Protein AF-A0A3N5NA52-F1 (afdb_monomer_lite)

Foldseek 3Di:
DADQAQ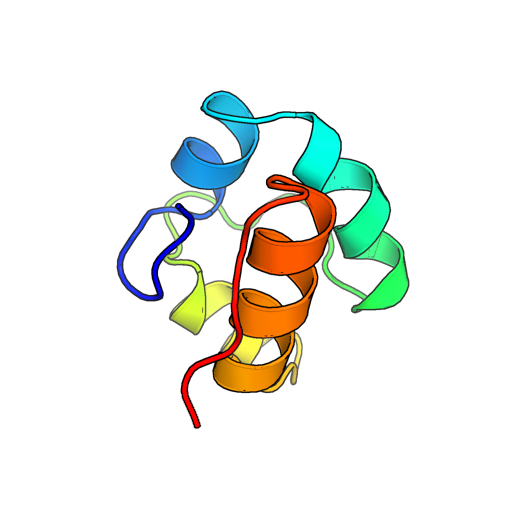FPVVVCVVPVLLVVCCVVLVQDPDPPRDGLNRSCVVSVHDSLVSCQCSCVSRDVPDDDDD

Secondary structure (DSSP, 8-state):
---TTSBHHHHHHH-GGGGGGGGGGTPPS--TT-BHHHHHHHTT--HHHHHHHHHHHH-TT-----

Radius of gyration: 10.76 Å; chains: 1; bounding box: 21×29×23 Å

pLDDT: mean 94.75, std 5.81, range [57.78, 98.56]

Sequence (66 aa):
MITRNMSMCEAVLENHRLLPLFPRFNIRLGFGEMSVEEVCSHFEVNTEFFLEIANAYLDVDYIPHE

Structure (mmCIF, N/CA/C/O backbone):
data_AF-A0A3N5NA52-F1
#
_entry.id   AF-A0A3N5NA52-F1
#
loop_
_atom_site.group_PDB
_atom_site.id
_atom_site.type_symbol
_atom_site.label_atom_id
_atom_site.label_alt_id
_atom_site.label_comp_id
_atom_site.label_asym_id
_atom_site.label_entity_id
_atom_site.label_seq_id
_atom_site.pdbx_PDB_ins_code
_atom_site.Cartn_x
_atom_site.Cartn_y
_atom_site.Cartn_z
_atom_site.occupancy
_atom_site.B_iso_or_equiv
_atom_site.auth_seq_id
_atom_site.auth_comp_id
_atom_site.auth_asym_id
_atom_site.auth_atom_id
_atom_site.pdbx_PDB_model_num
ATOM 1 N N . MET A 1 1 ? 9.106 -0.565 -3.867 1.00 90.19 1 MET A N 1
ATOM 2 C CA . MET A 1 1 ? 8.011 -1.477 -3.476 1.00 90.19 1 MET A CA 1
ATOM 3 C C . MET A 1 1 ? 7.341 -0.861 -2.267 1.00 90.19 1 MET A C 1
ATOM 5 O O . MET A 1 1 ? 8.041 -0.496 -1.330 1.00 90.19 1 MET A O 1
ATOM 9 N N . ILE A 1 2 ? 6.029 -0.676 -2.324 1.00 95.31 2 ILE A N 1
ATOM 10 C CA . ILE A 1 2 ? 5.247 -0.070 -1.249 1.00 95.31 2 ILE A CA 1
ATOM 11 C C . ILE A 1 2 ? 5.075 -1.102 -0.133 1.00 95.31 2 ILE A C 1
ATOM 13 O O . ILE A 1 2 ? 4.823 -2.275 -0.407 1.00 95.31 2 ILE A O 1
ATOM 17 N N . THR A 1 3 ? 5.225 -0.671 1.119 1.00 96.56 3 THR A N 1
ATOM 18 C CA . THR A 1 3 ? 5.112 -1.535 2.304 1.00 96.56 3 THR A CA 1
ATOM 19 C C . THR A 1 3 ? 4.148 -0.936 3.320 1.00 96.56 3 THR A C 1
ATOM 21 O O . THR A 1 3 ? 3.899 0.268 3.315 1.00 96.56 3 THR A O 1
ATOM 24 N N . ARG A 1 4 ? 3.619 -1.770 4.223 1.00 97.69 4 ARG A N 1
ATOM 25 C CA . ARG A 1 4 ? 2.585 -1.373 5.195 1.00 97.69 4 ARG A CA 1
ATOM 26 C C . ARG A 1 4 ? 3.008 -0.242 6.148 1.00 97.69 4 ARG A C 1
ATOM 28 O O . ARG A 1 4 ? 2.178 0.585 6.506 1.00 97.69 4 ARG A O 1
ATOM 35 N N . ASN A 1 5 ? 4.295 -0.195 6.507 1.00 97.56 5 ASN A N 1
ATOM 36 C CA . ASN A 1 5 ? 4.856 0.745 7.488 1.00 97.56 5 ASN A CA 1
ATOM 37 C C . ASN A 1 5 ? 5.351 2.059 6.862 1.00 97.56 5 ASN A C 1
ATOM 39 O O . ASN A 1 5 ? 5.708 2.979 7.591 1.00 97.56 5 ASN A O 1
ATOM 43 N N . MET A 1 6 ? 5.426 2.137 5.530 1.00 96.88 6 MET A N 1
ATOM 44 C CA . MET A 1 6 ? 5.825 3.351 4.815 1.00 96.88 6 MET A CA 1
ATOM 45 C C . MET A 1 6 ? 4.749 4.428 4.988 1.00 96.88 6 MET A C 1
ATOM 47 O O . MET A 1 6 ? 3.560 4.100 4.977 1.00 96.88 6 MET A O 1
ATOM 51 N N . SER A 1 7 ? 5.137 5.701 5.108 1.00 97.69 7 SER A N 1
ATOM 52 C CA . SER A 1 7 ? 4.168 6.804 5.068 1.00 97.69 7 SER A CA 1
ATOM 53 C C . SER A 1 7 ? 3.451 6.821 3.715 1.00 97.69 7 SER A C 1
ATOM 55 O O . SER A 1 7 ? 4.085 6.702 2.664 1.00 97.69 7 SER A O 1
ATOM 57 N N . MET A 1 8 ? 2.126 7.002 3.698 1.00 97.38 8 MET A N 1
ATOM 58 C CA . MET A 1 8 ? 1.379 7.094 2.435 1.00 97.38 8 MET A CA 1
ATOM 59 C C . MET A 1 8 ? 1.841 8.302 1.596 1.00 97.38 8 MET A C 1
ATOM 61 O O . MET A 1 8 ? 1.812 8.254 0.365 1.00 97.38 8 MET A O 1
ATOM 65 N N . CYS A 1 9 ? 2.323 9.370 2.243 1.00 96.12 9 CYS A N 1
ATOM 66 C CA . CYS A 1 9 ? 2.954 10.498 1.556 1.00 96.12 9 CYS A CA 1
ATOM 67 C C . CYS A 1 9 ? 4.256 10.084 0.860 1.00 96.12 9 CYS A C 1
ATOM 69 O O . CYS A 1 9 ? 4.440 10.403 -0.314 1.00 96.12 9 CYS A O 1
ATOM 71 N N . GLU A 1 10 ? 5.129 9.343 1.545 1.00 95.69 10 GLU A N 1
ATOM 72 C CA . GLU A 1 10 ? 6.370 8.825 0.954 1.00 95.69 10 GLU A CA 1
ATOM 73 C C . GLU A 1 10 ? 6.072 7.897 -0.229 1.00 95.69 10 GLU A C 1
ATOM 75 O O . GLU A 1 10 ? 6.637 8.089 -1.303 1.00 95.69 10 GLU A O 1
ATOM 80 N N . ALA A 1 11 ? 5.106 6.982 -0.091 1.00 95.88 11 ALA A N 1
ATOM 81 C CA . ALA A 1 11 ? 4.683 6.074 -1.161 1.00 95.88 11 ALA A CA 1
ATOM 82 C C . ALA A 1 11 ? 4.244 6.818 -2.439 1.00 95.88 11 ALA A C 1
ATOM 84 O O . ALA A 1 11 ? 4.598 6.433 -3.557 1.00 95.88 11 ALA A O 1
ATOM 85 N N . VAL A 1 12 ? 3.484 7.908 -2.285 1.00 95.56 12 VAL A N 1
ATOM 86 C CA . VAL A 1 12 ? 3.050 8.757 -3.407 1.00 95.56 12 VAL A CA 1
ATOM 87 C C . VAL A 1 12 ? 4.214 9.538 -4.013 1.00 95.56 12 VAL A C 1
ATOM 89 O O . VAL A 1 12 ? 4.269 9.677 -5.235 1.00 95.56 12 VAL A O 1
ATOM 92 N N . LEU A 1 13 ? 5.132 10.051 -3.190 1.00 93.94 13 LEU A N 1
ATOM 93 C CA . LEU A 1 13 ? 6.296 10.806 -3.659 1.00 93.94 13 LEU A CA 1
ATOM 94 C C . LEU A 1 13 ? 7.287 9.916 -4.415 1.00 93.94 13 LEU A C 1
ATOM 96 O O . LEU A 1 13 ? 7.802 10.335 -5.454 1.00 93.94 13 LEU A O 1
ATOM 100 N N . GLU A 1 14 ? 7.511 8.689 -3.937 1.00 94.19 14 GLU A N 1
ATOM 101 C CA . GLU A 1 14 ? 8.311 7.682 -4.638 1.00 94.19 14 GLU A CA 1
ATOM 102 C C . GLU A 1 14 ? 7.703 7.348 -6.001 1.00 94.19 14 GLU A C 1
ATOM 104 O O . GLU A 1 14 ? 8.423 7.249 -6.998 1.00 94.19 14 GLU A O 1
ATOM 109 N N . ASN A 1 15 ? 6.374 7.196 -6.074 1.00 94.56 15 ASN A N 1
ATOM 110 C CA . ASN A 1 15 ? 5.705 6.924 -7.336 1.00 94.56 15 ASN A CA 1
ATOM 111 C C . ASN A 1 15 ? 4.296 7.523 -7.425 1.00 94.56 15 ASN A C 1
ATOM 113 O O . ASN A 1 15 ? 3.290 6.910 -7.063 1.00 94.56 15 ASN A O 1
ATOM 117 N N . HIS A 1 16 ? 4.212 8.692 -8.063 1.00 95.19 16 HIS A N 1
ATOM 118 C CA . HIS A 1 16 ? 2.962 9.422 -8.294 1.00 95.19 16 HIS A CA 1
ATOM 119 C C . HIS A 1 16 ? 1.912 8.620 -9.078 1.00 95.19 16 HIS A C 1
ATOM 121 O O . HIS A 1 16 ? 0.724 8.953 -9.037 1.00 95.19 16 HIS A O 1
ATOM 127 N N . ARG A 1 17 ? 2.308 7.537 -9.769 1.00 95.81 17 ARG A N 1
ATOM 128 C CA . ARG A 1 17 ? 1.365 6.609 -10.406 1.00 95.81 17 ARG A CA 1
ATOM 129 C C . ARG A 1 17 ? 0.480 5.887 -9.384 1.00 95.81 17 ARG A C 1
ATOM 131 O O . ARG A 1 17 ? -0.484 5.273 -9.808 1.00 95.81 17 ARG A O 1
ATOM 138 N N . LEU A 1 18 ? 0.729 5.979 -8.078 1.00 95.81 18 LEU A N 1
ATOM 139 C CA . LEU A 1 18 ? -0.165 5.441 -7.050 1.00 95.81 18 LEU A CA 1
ATOM 140 C C . LEU A 1 18 ? -1.493 6.220 -6.947 1.00 95.81 18 LEU A C 1
ATOM 142 O O . LEU A 1 18 ? -2.539 5.632 -6.678 1.00 95.81 18 LEU A O 1
ATOM 146 N N . LEU A 1 19 ? -1.485 7.530 -7.231 1.00 96.25 19 LEU A N 1
ATOM 147 C CA . LEU A 1 19 ? -2.640 8.427 -7.052 1.00 96.25 19 LEU A CA 1
ATOM 148 C C . LEU A 1 19 ? -3.945 7.970 -7.741 1.00 96.25 19 LEU A C 1
ATOM 150 O O . LEU A 1 19 ? -5.003 8.075 -7.120 1.00 96.25 19 LEU A O 1
ATOM 154 N N . PRO A 1 20 ? -3.937 7.434 -8.979 1.00 96.88 20 PRO A N 1
ATOM 155 C CA . PRO A 1 20 ? -5.140 6.918 -9.631 1.00 96.88 20 PRO A CA 1
ATOM 156 C C . PRO A 1 20 ? -5.791 5.723 -8.921 1.00 96.88 20 PRO A C 1
ATOM 158 O O . PRO A 1 20 ? -6.947 5.416 -9.217 1.00 96.88 20 PRO A O 1
ATOM 161 N N . LEU A 1 21 ? -5.089 5.035 -8.011 1.00 96.31 21 LEU A N 1
ATOM 162 C CA . LEU A 1 21 ? -5.676 3.955 -7.215 1.00 96.31 21 LEU A CA 1
ATOM 163 C C . LEU A 1 21 ? -6.561 4.489 -6.088 1.00 96.31 21 LEU A C 1
ATOM 165 O O . LEU A 1 21 ? -7.571 3.869 -5.776 1.00 96.31 21 LEU A O 1
ATOM 169 N N . PHE A 1 22 ? -6.256 5.656 -5.522 1.00 97.00 22 PHE A N 1
ATOM 170 C CA . PHE A 1 22 ? -6.986 6.205 -4.375 1.00 97.00 22 PHE A CA 1
ATOM 171 C C . PHE A 1 22 ? -8.505 6.294 -4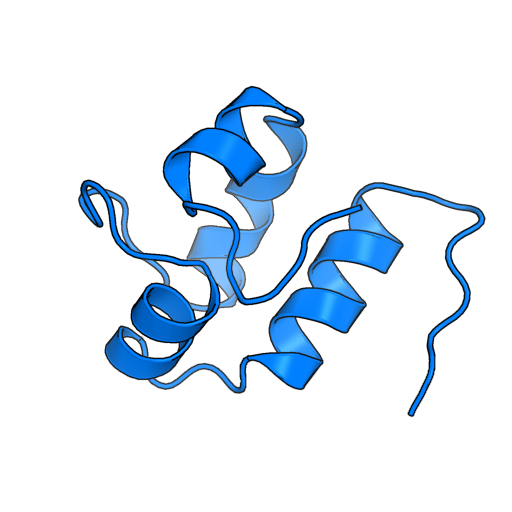.568 1.00 97.00 22 PHE A C 1
ATOM 173 O O . PHE A 1 22 ? -9.225 5.732 -3.740 1.00 97.00 22 PHE A O 1
ATOM 180 N N . PRO A 1 23 ? -9.038 6.876 -5.663 1.00 96.50 23 PRO A N 1
ATOM 181 C CA . PRO A 1 23 ? -10.484 6.901 -5.869 1.00 96.50 23 PRO A CA 1
ATOM 182 C C . PRO A 1 23 ? -11.100 5.504 -6.053 1.00 96.50 23 PRO A C 1
ATOM 184 O O . PRO A 1 23 ? -12.285 5.339 -5.782 1.00 96.50 23 PRO A O 1
ATOM 187 N N . ARG A 1 24 ? -10.326 4.487 -6.471 1.00 96.12 24 ARG A N 1
ATOM 188 C CA . ARG A 1 24 ? -10.806 3.094 -6.595 1.00 96.12 24 ARG A CA 1
ATOM 189 C C . ARG A 1 24 ? -10.984 2.419 -5.236 1.00 96.12 24 ARG A C 1
ATOM 191 O O . ARG A 1 24 ? -11.828 1.542 -5.106 1.00 96.12 24 ARG A O 1
ATOM 198 N N . PHE A 1 25 ? -10.217 2.861 -4.245 1.00 96.50 25 PHE A N 1
ATOM 199 C CA . PHE A 1 25 ? -10.274 2.399 -2.859 1.00 96.50 25 PHE A CA 1
ATOM 200 C C . PHE A 1 25 ? -11.040 3.358 -1.938 1.00 96.50 25 PHE A C 1
ATOM 202 O O . PHE A 1 25 ? -11.013 3.189 -0.727 1.00 96.50 25 PHE A O 1
ATOM 209 N N . ASN A 1 26 ? -11.701 4.385 -2.492 1.00 95.62 26 ASN A N 1
ATOM 210 C CA . ASN A 1 26 ? -12.360 5.449 -1.724 1.00 95.62 26 ASN A CA 1
ATOM 211 C C . ASN A 1 26 ? -11.418 6.179 -0.735 1.00 95.62 26 ASN A C 1
ATOM 213 O O . ASN A 1 26 ? -11.868 6.815 0.218 1.00 95.62 26 ASN A O 1
ATOM 217 N N . ILE A 1 27 ? -10.108 6.137 -0.994 1.00 96.81 27 ILE A N 1
ATOM 218 C CA . ILE A 1 27 ? -9.095 6.861 -0.228 1.00 96.81 27 ILE A CA 1
ATOM 219 C C . ILE A 1 27 ? -9.129 8.323 -0.672 1.00 96.81 27 ILE A C 1
ATOM 221 O O . ILE A 1 27 ? -9.001 8.641 -1.858 1.00 96.81 27 ILE A O 1
ATOM 225 N N . ARG A 1 28 ? -9.302 9.232 0.288 1.00 94.69 28 ARG A N 1
ATOM 226 C CA . ARG A 1 28 ? -9.257 10.682 0.057 1.00 94.69 28 ARG A CA 1
ATOM 227 C C . ARG A 1 28 ? -7.926 11.238 0.538 1.00 94.69 28 ARG A C 1
ATOM 229 O O . ARG A 1 28 ? -7.399 10.781 1.543 1.00 94.69 28 ARG A O 1
ATOM 236 N N . LEU A 1 29 ? -7.408 12.241 -0.170 1.00 92.06 29 LEU A N 1
ATOM 237 C CA . LEU A 1 29 ? -6.208 12.970 0.250 1.00 92.06 29 LEU A CA 1
ATOM 238 C C . LEU A 1 29 ? -6.412 13.642 1.616 1.00 92.06 29 LEU A C 1
ATOM 240 O O . LEU A 1 29 ? -7.541 13.934 2.009 1.00 92.06 29 LEU A O 1
ATOM 244 N N . GLY A 1 30 ? -5.302 13.935 2.299 1.00 91.00 30 GLY A N 1
ATOM 245 C CA . GLY A 1 30 ? -5.311 14.558 3.628 1.00 91.00 30 GLY A CA 1
ATOM 246 C C . GLY A 1 30 ? -4.988 13.602 4.780 1.00 91.00 30 GLY A C 1
ATOM 247 O O . GLY A 1 30 ? -5.362 13.883 5.911 1.00 91.00 30 GLY A O 1
ATOM 248 N N . PHE A 1 31 ? -4.286 12.499 4.507 1.00 88.50 31 PHE A N 1
ATOM 249 C CA . PHE A 1 31 ? -3.858 11.491 5.494 1.00 88.50 31 PHE A CA 1
ATOM 250 C C . PHE A 1 31 ? -2.597 11.872 6.299 1.00 88.50 31 PHE A C 1
ATOM 252 O O . PHE A 1 31 ? -2.174 11.116 7.166 1.00 88.50 31 PHE A O 1
ATOM 259 N N . GLY A 1 32 ? -2.000 13.045 6.062 1.00 90.75 32 GLY A N 1
ATOM 260 C CA . GLY A 1 32 ? -0.845 13.526 6.830 1.00 90.75 32 GLY A CA 1
ATOM 261 C C . GLY A 1 32 ? 0.333 12.547 6.799 1.00 90.75 32 GLY A C 1
ATOM 262 O O . GLY A 1 32 ? 0.756 12.132 5.723 1.00 90.75 32 GLY A O 1
ATOM 263 N N . GLU A 1 33 ? 0.820 12.175 7.984 1.00 93.75 33 GLU A N 1
ATOM 264 C CA . GLU A 1 33 ? 1.950 11.253 8.183 1.00 93.75 33 GLU A CA 1
ATOM 265 C C . GLU A 1 33 ? 1.515 9.796 8.422 1.00 93.75 33 GLU A C 1
ATOM 267 O O . GLU A 1 33 ? 2.315 8.981 8.876 1.00 93.75 33 GLU A O 1
ATOM 272 N N . MET 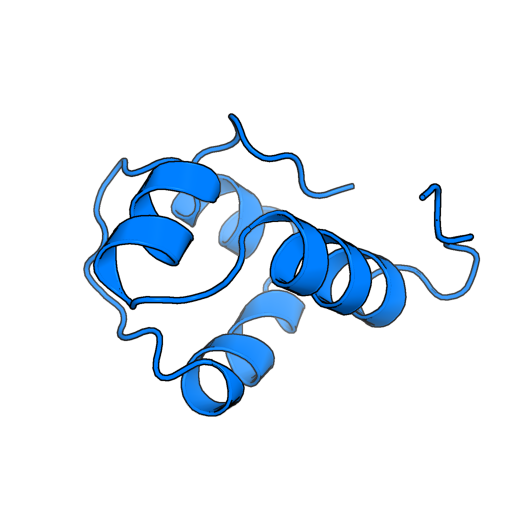A 1 34 ? 0.246 9.458 8.161 1.00 97.94 34 MET A N 1
ATOM 273 C CA . MET A 1 34 ? -0.248 8.092 8.341 1.00 97.94 34 MET A CA 1
ATOM 274 C C . MET A 1 34 ? 0.490 7.114 7.420 1.00 97.94 34 MET A C 1
ATOM 276 O O . MET A 1 34 ? 0.674 7.358 6.221 1.00 97.94 34 MET A O 1
ATOM 280 N N . SER A 1 35 ? 0.862 5.973 7.988 1.00 98.56 35 SER A N 1
ATOM 281 C CA . SER A 1 35 ? 1.371 4.818 7.254 1.00 98.56 35 SER A CA 1
ATOM 282 C C . SER A 1 35 ? 0.330 4.252 6.285 1.00 98.56 35 SER A C 1
ATOM 284 O O . SER A 1 35 ? -0.874 4.495 6.411 1.00 98.56 35 SER A O 1
ATOM 286 N N . VAL A 1 36 ? 0.779 3.456 5.313 1.00 98.00 36 VAL A N 1
ATOM 287 C CA . VAL A 1 36 ? -0.117 2.772 4.368 1.00 98.00 36 VAL A CA 1
ATOM 288 C C . VAL A 1 36 ? -1.166 1.931 5.101 1.00 98.00 36 VAL A C 1
ATOM 290 O O . VAL A 1 36 ? -2.337 1.965 4.723 1.00 98.00 36 VAL A O 1
ATOM 293 N N . GLU A 1 37 ? -0.780 1.226 6.166 1.00 98.50 37 GLU A N 1
ATOM 294 C CA . GLU A 1 37 ? -1.704 0.437 6.988 1.00 98.50 37 GLU A CA 1
ATOM 295 C C . GLU A 1 37 ? -2.755 1.295 7.699 1.00 98.50 37 GLU A C 1
ATOM 297 O O . GLU A 1 37 ? -3.941 0.965 7.667 1.00 98.50 37 GLU A O 1
ATOM 302 N N . GLU A 1 38 ? -2.347 2.413 8.301 1.00 98.56 38 GLU A N 1
ATOM 303 C CA . GLU A 1 38 ? -3.270 3.326 8.979 1.00 98.56 38 GLU A CA 1
ATOM 304 C C . GLU A 1 38 ? -4.256 3.959 7.995 1.00 98.56 38 GLU A C 1
ATOM 306 O O . GLU A 1 38 ? -5.446 4.054 8.298 1.00 98.56 38 GLU A O 1
ATOM 311 N N . VAL A 1 39 ? -3.792 4.359 6.804 1.00 98.19 39 VAL A N 1
ATOM 312 C CA . VAL A 1 39 ? -4.671 4.901 5.757 1.00 98.19 39 VAL A CA 1
ATOM 313 C C . VAL A 1 39 ? -5.658 3.840 5.285 1.00 98.19 39 VAL A C 1
ATOM 315 O O . VAL A 1 39 ? -6.855 4.116 5.227 1.00 98.19 39 VAL A O 1
ATOM 318 N N . CYS A 1 40 ? -5.193 2.625 4.988 1.00 97.94 40 CYS A N 1
ATOM 319 C CA . CYS A 1 40 ? -6.080 1.542 4.567 1.00 97.94 40 CYS A CA 1
ATOM 320 C C . CYS A 1 40 ? -7.139 1.247 5.637 1.00 97.94 40 CYS A C 1
ATOM 322 O O . CYS A 1 40 ? -8.327 1.236 5.328 1.00 97.94 40 CYS A O 1
ATOM 324 N N . SER A 1 41 ? -6.733 1.127 6.904 1.00 97.94 41 SER A N 1
ATOM 325 C CA . SER A 1 41 ? -7.643 0.923 8.037 1.00 97.94 41 SER A CA 1
ATOM 326 C C . SER A 1 41 ? -8.678 2.048 8.172 1.00 97.94 41 SER A C 1
ATOM 328 O O . SER A 1 41 ? -9.872 1.781 8.308 1.00 97.94 41 SER A O 1
ATOM 330 N N . HIS A 1 42 ? -8.253 3.310 8.057 1.00 97.44 42 HIS A N 1
ATOM 331 C CA . HIS A 1 42 ? -9.138 4.474 8.161 1.00 97.44 42 HIS A CA 1
ATOM 332 C C . HIS A 1 42 ? -10.222 4.517 7.077 1.00 97.44 42 HIS A C 1
ATOM 334 O O . HIS A 1 42 ? -11.340 4.955 7.343 1.00 97.44 42 HIS A O 1
ATOM 340 N N . PHE A 1 43 ? -9.898 4.067 5.864 1.00 97.00 43 PHE A N 1
ATOM 341 C CA . PHE A 1 43 ? -10.828 4.022 4.734 1.00 97.00 43 PHE A CA 1
ATOM 342 C C . PHE A 1 43 ? -11.496 2.649 4.548 1.00 97.00 43 PHE A C 1
ATOM 344 O O . PHE A 1 43 ? -12.107 2.417 3.507 1.00 97.00 43 PHE A O 1
ATOM 351 N N . GLU A 1 44 ? -11.405 1.756 5.542 1.00 97.50 44 GLU A N 1
ATOM 352 C CA . GLU A 1 44 ? -11.983 0.401 5.514 1.00 97.50 44 GLU A CA 1
ATOM 353 C C . GLU A 1 44 ? -11.492 -0.454 4.325 1.00 97.50 44 GLU A C 1
ATOM 355 O O . GLU A 1 44 ? -12.210 -1.284 3.765 1.00 97.50 44 GLU A O 1
ATOM 360 N N . VAL A 1 45 ? -10.231 -0.264 3.941 1.00 97.69 45 VAL A N 1
ATOM 361 C CA . VAL A 1 45 ? -9.536 -1.012 2.892 1.00 97.69 45 VAL A CA 1
ATOM 362 C C . VAL A 1 45 ? -8.692 -2.107 3.535 1.00 97.69 45 VAL A C 1
ATOM 364 O O . VAL A 1 45 ? -7.951 -1.869 4.487 1.00 97.69 45 VAL A O 1
ATOM 367 N N . ASN A 1 46 ? -8.754 -3.324 2.995 1.00 97.56 46 ASN A N 1
ATOM 368 C CA . ASN A 1 46 ? -7.834 -4.382 3.398 1.00 97.56 46 ASN A CA 1
ATOM 369 C C . ASN A 1 46 ? -6.404 -4.024 2.950 1.00 97.56 46 ASN A C 1
ATOM 371 O O . ASN A 1 46 ? -6.137 -3.936 1.751 1.00 97.56 46 ASN A O 1
ATOM 375 N N . THR A 1 47 ? -5.503 -3.819 3.914 1.00 97.38 47 THR A N 1
ATOM 376 C CA . THR A 1 47 ? -4.118 -3.391 3.663 1.00 97.38 47 THR A CA 1
ATOM 377 C C . THR A 1 47 ? -3.366 -4.342 2.736 1.00 97.38 47 THR A C 1
ATOM 379 O O . THR A 1 47 ? -2.669 -3.878 1.842 1.00 97.38 47 THR A O 1
ATOM 382 N N . GLU A 1 48 ? -3.534 -5.655 2.906 1.00 96.38 48 GLU A N 1
ATOM 383 C CA . GLU A 1 48 ? -2.837 -6.65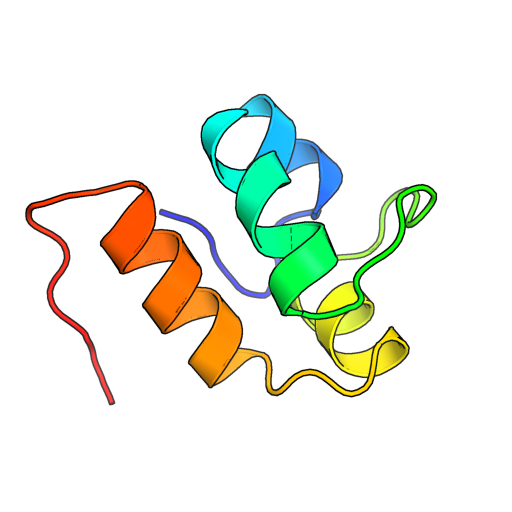9 2.091 1.00 96.38 48 GLU A CA 1
ATOM 384 C C . GLU A 1 48 ? -3.271 -6.566 0.627 1.00 96.38 48 GLU A C 1
ATOM 386 O O . GLU A 1 48 ? -2.457 -6.398 -0.276 1.00 96.38 48 GLU A O 1
ATOM 391 N N . PHE A 1 49 ? -4.584 -6.521 0.396 1.00 96.19 49 PHE A N 1
ATOM 392 C CA . PHE A 1 49 ? -5.144 -6.340 -0.938 1.00 96.19 49 PHE A CA 1
ATOM 393 C C . PHE A 1 49 ? -4.694 -5.024 -1.589 1.00 96.19 49 PHE A C 1
ATOM 395 O O . PHE A 1 49 ? -4.396 -4.993 -2.783 1.00 96.19 49 PHE A O 1
ATOM 402 N N . PHE A 1 50 ? -4.621 -3.930 -0.825 1.00 97.19 50 PHE A N 1
ATOM 403 C CA . PHE A 1 50 ? -4.105 -2.666 -1.346 1.00 97.19 50 PHE A CA 1
ATOM 404 C C . PHE A 1 50 ? -2.641 -2.782 -1.775 1.00 97.19 50 PHE A C 1
ATOM 406 O O . PHE A 1 50 ? -2.306 -2.311 -2.859 1.00 97.19 50 PHE A O 1
ATOM 413 N N . LEU A 1 51 ? -1.782 -3.402 -0.960 1.00 96.88 51 LEU A N 1
ATOM 414 C CA . LEU A 1 51 ? -0.358 -3.566 -1.261 1.00 96.88 51 LEU A CA 1
ATOM 415 C C . LEU A 1 51 ? -0.138 -4.417 -2.510 1.00 96.88 51 LEU A C 1
ATOM 417 O O . LEU A 1 51 ? 0.654 -4.028 -3.366 1.00 96.88 51 LEU A O 1
ATOM 421 N N . GLU A 1 52 ? -0.888 -5.506 -2.655 1.00 96.44 52 GLU A N 1
ATOM 422 C CA . GLU A 1 52 ? -0.849 -6.365 -3.837 1.00 96.44 52 GLU A CA 1
ATOM 423 C C . GLU A 1 52 ? -1.205 -5.597 -5.113 1.00 96.44 52 GLU A C 1
ATOM 425 O O . GLU A 1 52 ? -0.448 -5.580 -6.087 1.00 96.44 52 GLU A O 1
ATOM 430 N N . ILE A 1 53 ? -2.326 -4.871 -5.094 1.00 96.19 53 ILE A N 1
ATOM 431 C CA . ILE A 1 53 ? -2.759 -4.069 -6.242 1.00 96.19 53 ILE A CA 1
ATOM 432 C C . ILE A 1 53 ? -1.799 -2.908 -6.508 1.00 96.19 53 ILE A C 1
ATOM 434 O O . ILE A 1 53 ? -1.499 -2.615 -7.665 1.00 96.19 53 ILE A O 1
ATOM 438 N N . ALA A 1 54 ? -1.319 -2.233 -5.464 1.00 96.69 54 ALA A N 1
ATOM 439 C CA . ALA A 1 54 ? -0.391 -1.120 -5.592 1.00 96.69 54 ALA A CA 1
ATOM 440 C C . ALA A 1 54 ? 0.932 -1.580 -6.205 1.00 96.69 54 ALA A C 1
ATOM 442 O O . ALA A 1 54 ? 1.369 -1.010 -7.202 1.00 96.69 54 ALA A O 1
ATOM 443 N N . ASN A 1 55 ? 1.549 -2.629 -5.666 1.00 96.50 55 ASN A N 1
ATOM 444 C CA . ASN A 1 55 ? 2.833 -3.113 -6.153 1.00 96.50 55 ASN A CA 1
ATOM 445 C C . ASN A 1 55 ? 2.729 -3.681 -7.575 1.00 96.50 55 ASN A C 1
ATOM 447 O O . ASN A 1 55 ? 3.518 -3.268 -8.423 1.00 96.50 55 ASN A O 1
ATOM 451 N N . ALA A 1 56 ? 1.700 -4.480 -7.885 1.00 95.62 56 ALA A N 1
ATOM 452 C CA . ALA A 1 56 ? 1.449 -4.972 -9.246 1.00 95.62 56 ALA A CA 1
ATOM 453 C C . ALA A 1 56 ? 1.159 -3.850 -10.261 1.00 95.62 56 ALA A C 1
ATOM 455 O O . ALA A 1 56 ? 1.427 -3.977 -11.455 1.00 95.62 56 ALA A O 1
ATOM 456 N N . TYR A 1 57 ? 0.582 -2.731 -9.812 1.00 95.75 57 TYR A N 1
ATOM 457 C CA . TYR A 1 57 ? 0.307 -1.588 -10.681 1.00 95.75 57 TYR A CA 1
ATOM 458 C C . TYR A 1 57 ? 1.558 -0.741 -10.972 1.00 95.75 57 TYR A C 1
ATOM 460 O O . TYR A 1 57 ? 1.678 -0.140 -12.050 1.00 95.75 57 TYR A O 1
ATOM 468 N N . LEU A 1 58 ? 2.470 -0.644 -10.003 1.00 95.00 58 LEU A N 1
ATOM 469 C CA . LEU A 1 58 ? 3.671 0.187 -10.096 1.00 95.00 58 LEU A CA 1
ATOM 470 C C . LEU A 1 58 ? 4.846 -0.549 -10.746 1.00 95.00 58 LEU A C 1
ATOM 472 O O . LEU A 1 58 ? 5.639 0.102 -11.431 1.00 95.00 58 LEU A O 1
ATOM 476 N N . ASP A 1 59 ? 4.927 -1.864 -10.562 1.00 94.69 59 ASP A N 1
ATOM 477 C CA . ASP A 1 59 ? 5.987 -2.731 -11.064 1.00 94.69 59 ASP A CA 1
ATOM 478 C C . ASP A 1 59 ? 5.388 -3.906 -11.853 1.00 94.69 59 ASP A C 1
ATOM 480 O O . ASP A 1 59 ? 4.606 -4.696 -11.330 1.00 94.69 59 ASP A O 1
ATOM 484 N N . VAL A 1 60 ? 5.749 -3.998 -13.135 1.00 91.19 60 VAL A N 1
ATOM 485 C CA . VA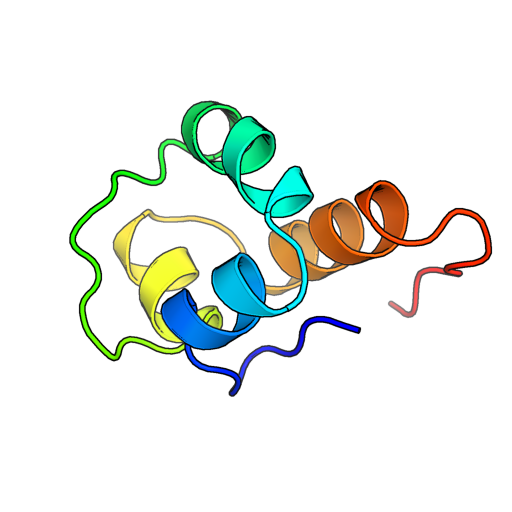L A 1 60 ? 5.228 -5.018 -14.061 1.00 91.19 60 VAL A CA 1
ATOM 486 C C . VAL A 1 60 ? 5.798 -6.408 -13.792 1.00 91.19 60 VAL A C 1
ATOM 488 O O . VAL A 1 60 ? 5.189 -7.392 -14.205 1.00 91.19 60 VAL A O 1
ATOM 491 N N . ASP A 1 61 ? 6.942 -6.476 -13.111 1.00 94.88 61 ASP A N 1
ATOM 492 C CA . ASP A 1 61 ? 7.621 -7.721 -12.759 1.00 94.88 61 ASP A CA 1
ATOM 493 C C . ASP A 1 61 ? 7.270 -8.171 -11.329 1.00 94.88 61 ASP A C 1
ATOM 495 O O . ASP A 1 61 ? 7.799 -9.173 -10.841 1.00 94.88 61 ASP A O 1
ATOM 499 N N . TYR A 1 62 ? 6.369 -7.453 -10.646 1.00 93.50 62 TYR A N 1
ATOM 500 C CA . TYR A 1 62 ? 5.909 -7.819 -9.312 1.00 93.50 62 TYR A CA 1
ATOM 501 C C . TYR A 1 62 ? 5.158 -9.154 -9.326 1.00 93.50 62 TYR A C 1
ATOM 503 O O . TYR A 1 62 ? 4.208 -9.352 -10.087 1.00 93.50 62 TYR A O 1
ATOM 511 N N . ILE A 1 63 ? 5.558 -10.050 -8.423 1.00 91.12 63 ILE A N 1
ATOM 512 C CA . ILE A 1 63 ? 4.898 -11.331 -8.183 1.00 91.12 63 ILE A CA 1
ATOM 513 C C . ILE A 1 63 ? 4.271 -11.276 -6.782 1.00 91.12 63 ILE A C 1
ATOM 515 O 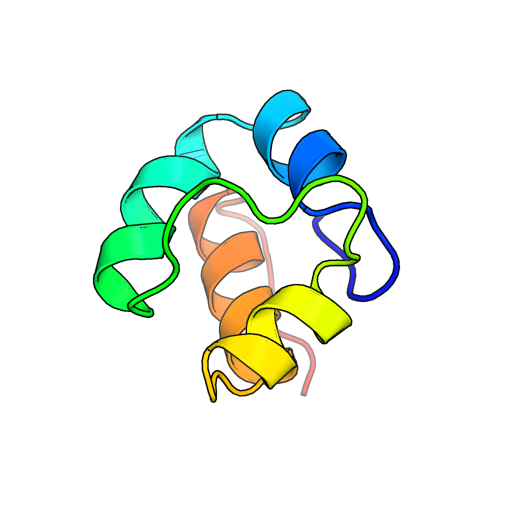O . ILE A 1 63 ? 5.017 -11.160 -5.810 1.00 91.12 63 ILE A O 1
ATOM 519 N N . PRO A 1 64 ? 2.934 -11.377 -6.675 1.00 86.62 64 PRO A N 1
ATOM 520 C CA . PRO A 1 64 ? 2.220 -11.486 -5.407 1.00 86.62 64 PRO A CA 1
ATOM 521 C C . PRO A 1 64 ? 2.773 -12.566 -4.480 1.00 86.62 64 PRO A C 1
ATOM 523 O O . PRO A 1 64 ? 3.050 -13.690 -4.916 1.00 86.62 64 PRO A O 1
ATOM 526 N N . HIS A 1 65 ? 2.873 -12.248 -3.194 1.00 74.19 65 HIS A N 1
ATOM 527 C CA . HIS A 1 65 ? 3.213 -13.204 -2.147 1.00 74.19 65 HIS A CA 1
ATOM 528 C C . HIS A 1 65 ? 2.041 -13.247 -1.160 1.00 74.19 65 HIS A C 1
ATOM 530 O O . HIS A 1 65 ? 1.737 -12.228 -0.555 1.00 74.19 65 HIS A O 1
ATOM 536 N N . GLU A 1 66 ? 1.352 -14.395 -1.071 1.00 57.78 66 GLU A N 1
ATOM 537 C CA . GLU A 1 66 ? 0.202 -14.602 -0.162 1.00 57.78 66 GLU A CA 1
ATOM 538 C C . GLU A 1 66 ? 0.508 -14.283 1.309 1.00 57.78 66 GLU A C 1
ATOM 540 O O . GLU A 1 66 ? 1.611 -14.651 1.787 1.00 57.78 66 GLU A O 1
#